Protein AF-A0A6V7V3K8-F1 (afdb_monomer_lite)

Sequence (160 aa):
MSDPKIAANDPIFFSHHCFVDLIWELYRWKQQTYAQRPVQYTPDKKECEPAVHFKEAKMTTFPFFKNIDGCRNEYTDNMYEYAPRPTCTVKKPDCGSKYLFCDLSHVTPHCAAKVRIGGDCKGFTKGEQVCYNGKCVKNVCVGQQEKTTTTTEEPDYEDD

Foldseek 3Di:
DPDPVCLVVDPVSVVVVVVVVVVVVVVCVVPHDLVRQLPDDDADDVVPDPPCCHQQHAPPPRRVDGNSNVSHCCCCVPPDHDDDQQFADPVGQDSPDLQWGWQPQDPGTGIDGADEAQDFPPRRDPPIPRHRCADQDPRGTHHDDPPPPPPPDDDDDDDD

Secondary structure (DSSP, 8-state):
--STTTGGGSTHHHHHHHHHHHHHHHHHHHH--TTTTTT------TTTS-GGGSTTSBPTT-TT-BGGGGG-THHHHHT---PPPP---SS----SSTTEEEE-SSSS-EEEEPBPTTSB-TT--S----BTTEEEETTEEEEPPP-------PPP----

pLDDT: mean 89.87, std 14.36, range [39.91, 97.31]

Organism: Meloidogyne enterolobii (NCBI:txid390850)

Structure (mmCIF, N/CA/C/O backbone):
data_AF-A0A6V7V3K8-F1
#
_entry.id   AF-A0A6V7V3K8-F1
#
loop_
_atom_site.group_PDB
_atom_site.id
_atom_site.type_symbol
_atom_site.label_atom_id
_atom_site.label_alt_id
_atom_site.label_comp_id
_atom_site.label_asym_id
_atom_site.label_entity_id
_atom_site.label_seq_id
_atom_site.pdbx_PDB_ins_code
_atom_site.Cartn_x
_atom_site.Cartn_y
_atom_site.Cartn_z
_atom_site.occupancy
_atom_site.B_iso_or_equiv
_atom_site.auth_seq_id
_atom_site.auth_comp_id
_atom_site.auth_asym_id
_atom_site.auth_atom_id
_atom_site.pdbx_PDB_model_num
ATOM 1 N N . MET A 1 1 ? -13.735 -11.492 -5.530 1.00 86.00 1 MET A N 1
ATOM 2 C CA . MET A 1 1 ? -12.253 -11.373 -5.611 1.00 86.00 1 MET A CA 1
ATOM 3 C C . MET A 1 1 ? -11.408 -12.590 -5.164 1.00 86.00 1 MET A C 1
ATOM 5 O O . MET A 1 1 ? -10.192 -12.473 -5.204 1.00 86.00 1 MET A O 1
ATOM 9 N N . SER A 1 2 ? -11.950 -13.739 -4.727 1.00 89.94 2 SER A N 1
ATOM 10 C CA . SER A 1 2 ? -11.108 -14.855 -4.224 1.00 89.94 2 SER A CA 1
ATOM 11 C C . SER A 1 2 ? -10.441 -15.710 -5.311 1.00 89.94 2 SER A C 1
ATOM 13 O O . SER A 1 2 ? -9.390 -16.287 -5.054 1.00 89.94 2 SER A O 1
ATOM 15 N N . ASP A 1 3 ? -11.039 -15.804 -6.503 1.00 94.62 3 ASP A N 1
ATOM 16 C CA . ASP A 1 3 ? -10.459 -16.498 -7.659 1.00 94.62 3 ASP A CA 1
ATOM 17 C C . ASP A 1 3 ? -9.692 -15.498 -8.546 1.00 94.62 3 ASP A C 1
ATOM 19 O O . ASP A 1 3 ? -10.329 -14.616 -9.134 1.00 94.62 3 ASP A O 1
ATOM 23 N N . PRO A 1 4 ? -8.358 -15.625 -8.691 1.00 91.44 4 PRO A N 1
ATOM 24 C CA . PRO A 1 4 ? -7.544 -14.718 -9.499 1.00 91.44 4 PRO A CA 1
ATOM 25 C C . PRO A 1 4 ? -7.972 -14.617 -10.967 1.00 91.44 4 PRO A C 1
ATOM 27 O O . PRO A 1 4 ? -7.808 -13.561 -11.570 1.00 91.44 4 PRO A O 1
ATOM 30 N N . LYS A 1 5 ? -8.540 -15.682 -11.551 1.00 93.69 5 LYS A N 1
ATOM 31 C CA . LYS A 1 5 ? -8.889 -15.718 -12.985 1.00 93.69 5 LYS A CA 1
ATOM 32 C C . LYS A 1 5 ? -10.029 -14.772 -13.345 1.00 93.69 5 LYS A C 1
ATOM 34 O O . LYS A 1 5 ? -10.126 -14.335 -14.486 1.00 93.69 5 LYS A O 1
ATOM 39 N N . ILE A 1 6 ? -10.895 -14.489 -12.377 1.00 95.06 6 ILE A N 1
ATOM 40 C CA . ILE A 1 6 ? -12.093 -13.663 -12.551 1.00 95.06 6 ILE A CA 1
ATOM 41 C C . ILE A 1 6 ? -12.146 -12.501 -11.558 1.00 95.06 6 ILE A C 1
ATOM 43 O O . ILE A 1 6 ? -13.142 -11.784 -11.512 1.00 95.06 6 ILE A O 1
ATOM 47 N N . ALA A 1 7 ? -11.095 -12.296 -10.756 1.00 96.19 7 ALA A N 1
ATOM 48 C CA . ALA A 1 7 ? -11.065 -11.252 -9.737 1.00 96.19 7 ALA 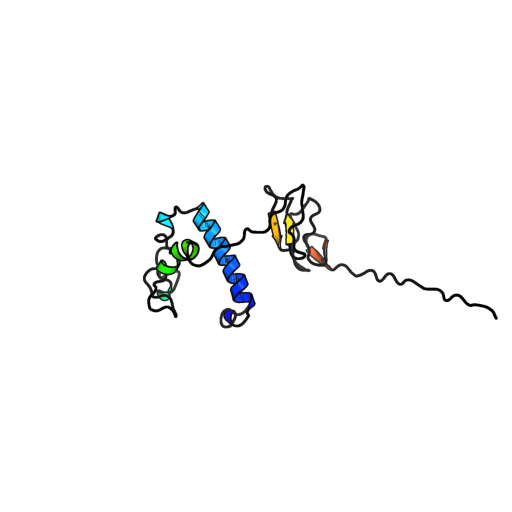A CA 1
ATOM 49 C C . ALA A 1 7 ? -11.287 -9.861 -10.341 1.00 96.19 7 ALA A C 1
ATOM 51 O O . ALA A 1 7 ? -12.020 -9.072 -9.755 1.00 96.19 7 ALA A O 1
ATOM 52 N N . ALA A 1 8 ? -10.735 -9.605 -11.531 1.00 94.69 8 ALA A N 1
ATOM 53 C CA . ALA A 1 8 ? -10.879 -8.340 -12.249 1.00 94.69 8 ALA A CA 1
ATOM 54 C C . ALA A 1 8 ? -12.315 -8.037 -12.728 1.00 94.69 8 ALA A C 1
ATOM 56 O O . ALA A 1 8 ? -12.600 -6.899 -13.087 1.00 94.69 8 ALA A O 1
ATOM 57 N N . ASN A 1 9 ? -13.229 -9.016 -12.708 1.00 95.75 9 ASN A N 1
ATOM 58 C CA . ASN A 1 9 ? -14.643 -8.790 -13.036 1.00 95.75 9 ASN A CA 1
ATOM 59 C C . ASN A 1 9 ? -15.422 -8.138 -11.877 1.00 95.75 9 ASN A C 1
ATOM 61 O O . ASN A 1 9 ? -16.536 -7.660 -12.076 1.00 95.75 9 ASN A O 1
ATOM 65 N N . ASP A 1 10 ? -14.865 -8.144 -10.663 1.00 96.94 10 ASP A N 1
ATOM 66 C CA . ASP A 1 10 ? -15.450 -7.530 -9.472 1.00 96.94 10 ASP A CA 1
ATOM 67 C C . ASP A 1 10 ? -14.946 -6.078 -9.346 1.00 96.94 10 ASP A C 1
ATOM 69 O O . ASP A 1 10 ? -13.738 -5.884 -9.203 1.00 96.94 10 ASP A O 1
ATOM 73 N N . PRO A 1 11 ? -15.808 -5.041 -9.371 1.00 95.94 11 PRO A N 1
ATOM 74 C CA . PRO A 1 11 ? -15.363 -3.642 -9.373 1.00 95.94 11 PRO A CA 1
ATOM 75 C C . PRO A 1 11 ? -14.443 -3.257 -8.206 1.00 95.94 11 PRO A C 1
ATOM 77 O O . PRO A 1 11 ? -13.585 -2.385 -8.353 1.00 95.94 11 PRO A O 1
ATOM 80 N N . ILE A 1 12 ? -14.573 -3.922 -7.051 1.00 95.38 12 ILE A N 1
ATOM 81 C CA . ILE A 1 12 ? -13.715 -3.664 -5.885 1.00 95.38 12 ILE A CA 1
ATOM 82 C C . ILE A 1 12 ? -12.241 -4.035 -6.13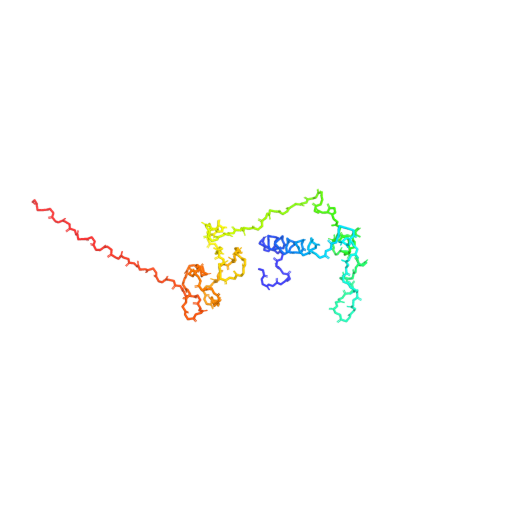6 1.00 95.38 12 ILE A C 1
ATOM 84 O O . ILE A 1 12 ? -11.359 -3.546 -5.428 1.00 95.38 12 ILE A O 1
ATOM 88 N N . PHE A 1 13 ? -11.956 -4.829 -7.174 1.00 95.94 13 PHE A N 1
ATOM 89 C CA . PHE A 1 13 ? -10.608 -5.176 -7.620 1.00 95.94 13 PHE A CA 1
ATOM 90 C C . PHE A 1 13 ? -9.747 -3.942 -7.866 1.00 95.94 13 PHE A C 1
ATOM 92 O O . PHE A 1 13 ? -8.614 -3.887 -7.387 1.00 95.94 13 PHE A O 1
ATOM 99 N N . PHE A 1 14 ? -10.294 -2.941 -8.556 1.00 95.31 14 PHE A N 1
ATOM 100 C CA . PHE A 1 14 ? -9.555 -1.732 -8.904 1.00 95.31 14 PHE A CA 1
ATOM 101 C C . PHE A 1 14 ? -9.252 -0.894 -7.662 1.00 95.31 14 PHE A C 1
ATOM 103 O O . PHE A 1 14 ? -8.105 -0.518 -7.448 1.00 95.31 14 PHE A O 1
ATOM 110 N N . SER A 1 15 ? -10.231 -0.690 -6.772 1.00 94.12 15 SER A N 1
ATOM 111 C CA . SER A 1 15 ? -10.001 0.033 -5.512 1.00 94.12 15 SER A CA 1
ATOM 112 C C . SER A 1 15 ? -8.993 -0.675 -4.603 1.00 94.12 15 SER A C 1
ATOM 114 O O . SER A 1 15 ? -8.202 -0.018 -3.928 1.00 94.12 15 SER A O 1
ATOM 116 N N . HIS A 1 16 ? -8.997 -2.011 -4.588 1.00 94.19 16 HIS A N 1
ATOM 117 C CA . HIS A 1 16 ? -8.002 -2.787 -3.856 1.00 94.19 16 HIS A CA 1
ATOM 118 C C . HIS A 1 16 ? -6.596 -2.602 -4.439 1.00 94.19 16 HIS A C 1
ATOM 120 O O . HIS A 1 16 ? -5.664 -2.341 -3.681 1.00 94.19 16 HIS A O 1
ATOM 126 N N . HIS A 1 17 ? -6.443 -2.674 -5.764 1.00 95.56 17 HIS A N 1
ATOM 127 C CA . HIS A 1 17 ? -5.140 -2.500 -6.410 1.00 95.56 17 HIS A CA 1
ATOM 128 C C . HIS A 1 17 ? -4.615 -1.068 -6.290 1.00 95.56 17 HIS A C 1
ATOM 130 O O . HIS A 1 17 ? -3.443 -0.913 -5.981 1.00 95.56 17 HIS A O 1
ATOM 136 N N . CYS A 1 18 ? -5.462 -0.032 -6.342 1.00 95.19 18 CYS A N 1
ATOM 137 C CA . CYS A 1 18 ? -5.024 1.335 -6.030 1.00 95.19 18 CYS A CA 1
ATOM 138 C C . CYS A 1 18 ? -4.442 1.454 -4.608 1.00 95.19 18 CYS A C 1
ATOM 140 O O . CYS A 1 18 ? -3.509 2.217 -4.374 1.00 95.19 18 CYS A O 1
ATOM 142 N N . PHE A 1 19 ? -4.974 0.703 -3.635 1.00 93.62 19 PHE A N 1
ATOM 143 C CA . PHE A 1 19 ? -4.403 0.673 -2.286 1.00 93.62 19 PHE A CA 1
ATOM 144 C C . PHE A 1 19 ? -3.061 -0.074 -2.231 1.00 93.62 19 PHE A C 1
ATOM 146 O O . PHE A 1 19 ? -2.157 0.355 -1.512 1.00 93.62 19 PHE A O 1
ATOM 153 N N . VAL A 1 20 ? -2.913 -1.167 -2.984 1.00 95.56 20 VAL A N 1
ATOM 154 C CA . VAL A 1 20 ? -1.633 -1.884 -3.113 1.00 95.56 20 VAL A CA 1
ATOM 155 C C . VAL A 1 20 ? -0.584 -0.992 -3.782 1.00 95.56 20 VAL A C 1
ATOM 157 O O . VAL A 1 20 ? 0.528 -0.881 -3.266 1.00 95.56 20 VAL A O 1
ATOM 160 N N . ASP A 1 21 ? -0.956 -0.287 -4.849 1.00 95.50 21 ASP A N 1
ATOM 161 C CA . ASP A 1 21 ? -0.086 0.652 -5.556 1.00 95.50 21 ASP A CA 1
ATOM 162 C C . ASP A 1 21 ? 0.319 1.828 -4.655 1.00 95.50 21 ASP A C 1
ATOM 164 O O . ASP A 1 21 ? 1.490 2.197 -4.621 1.00 95.50 21 ASP A O 1
ATOM 168 N N . LEU A 1 22 ? -0.588 2.359 -3.822 1.00 95.25 22 LEU A N 1
ATOM 169 C CA . LEU A 1 22 ? -0.227 3.333 -2.783 1.00 95.25 22 LEU A CA 1
ATOM 170 C C . LEU A 1 22 ? 0.848 2.781 -1.831 1.00 95.25 22 LEU A C 1
ATOM 172 O O . LEU A 1 22 ? 1.814 3.476 -1.517 1.00 95.25 22 LEU A O 1
ATOM 176 N N . ILE A 1 23 ? 0.696 1.548 -1.335 1.00 94.81 23 ILE A N 1
ATOM 177 C CA . ILE A 1 23 ? 1.703 0.938 -0.449 1.00 94.81 23 ILE A CA 1
ATOM 178 C C . ILE A 1 23 ? 3.047 0.817 -1.173 1.00 94.81 23 ILE A C 1
ATOM 180 O O . ILE A 1 23 ? 4.089 1.115 -0.580 1.00 94.81 23 ILE A O 1
ATOM 184 N N . TRP A 1 24 ? 3.023 0.409 -2.441 1.00 94.88 24 TRP A N 1
ATOM 185 C CA . TRP A 1 24 ? 4.212 0.336 -3.277 1.00 94.88 24 TRP A CA 1
ATOM 186 C C . TRP A 1 24 ? 4.880 1.708 -3.432 1.00 94.88 24 TRP A C 1
ATOM 188 O O . TRP A 1 24 ? 6.075 1.831 -3.167 1.00 94.88 24 TRP A O 1
ATOM 198 N N . GLU A 1 25 ? 4.124 2.766 -3.727 1.00 94.81 25 GLU A N 1
ATOM 199 C CA . GLU A 1 25 ? 4.669 4.125 -3.822 1.00 94.81 25 GLU A CA 1
ATOM 200 C C . GLU A 1 25 ? 5.288 4.618 -2.516 1.00 94.81 25 GLU A C 1
ATOM 202 O O . GLU A 1 25 ? 6.387 5.179 -2.520 1.00 94.81 25 GLU A O 1
ATOM 207 N N . LEU A 1 26 ? 4.635 4.364 -1.379 1.00 94.38 26 LEU A N 1
ATOM 208 C CA . LEU A 1 26 ? 5.179 4.710 -0.063 1.00 94.38 26 LEU A CA 1
ATOM 209 C C . LEU A 1 26 ? 6.505 3.986 0.208 1.00 94.38 26 LEU A C 1
ATOM 211 O O . LEU A 1 26 ? 7.426 4.568 0.789 1.00 94.38 26 LEU A O 1
ATOM 215 N N . TYR A 1 27 ? 6.629 2.731 -0.230 1.00 95.19 27 TYR A N 1
ATOM 216 C CA . TYR A 1 27 ? 7.894 2.003 -0.186 1.00 95.19 27 TYR A CA 1
ATOM 217 C C . TYR A 1 27 ? 8.946 2.661 -1.089 1.00 95.19 27 TYR A C 1
ATOM 219 O O . TYR A 1 27 ? 10.043 2.958 -0.608 1.00 95.19 27 TYR A O 1
ATOM 227 N N . ARG A 1 28 ? 8.614 2.953 -2.355 1.00 95.00 28 ARG A N 1
ATOM 228 C CA . ARG A 1 28 ? 9.534 3.595 -3.311 1.00 95.00 28 ARG A CA 1
ATOM 229 C C . ARG A 1 28 ? 10.043 4.931 -2.787 1.00 95.00 28 ARG A C 1
ATOM 231 O O . ARG A 1 28 ? 11.232 5.219 -2.880 1.00 95.00 28 ARG A O 1
ATOM 238 N N . TRP A 1 29 ? 9.172 5.725 -2.168 1.00 93.19 29 TRP A N 1
ATOM 239 C CA . TRP A 1 29 ? 9.542 6.989 -1.534 1.00 93.19 29 TRP A CA 1
ATOM 240 C C . TRP A 1 29 ? 10.535 6.824 -0.391 1.00 93.19 29 TRP A C 1
ATOM 242 O O . TRP A 1 29 ? 11.437 7.645 -0.242 1.00 93.19 29 TRP A O 1
ATOM 252 N N . LYS A 1 30 ? 10.384 5.766 0.405 1.00 95.81 30 LYS A N 1
ATOM 253 C CA . LYS A 1 30 ? 11.246 5.512 1.558 1.00 95.81 30 LYS A CA 1
ATOM 254 C C . LYS A 1 30 ? 12.590 4.889 1.177 1.00 95.81 30 LYS A C 1
ATOM 256 O O . LYS A 1 30 ? 13.564 5.104 1.891 1.00 95.81 30 LYS A O 1
ATOM 261 N N . GLN A 1 31 ? 12.631 4.087 0.113 1.00 96.88 31 GLN A N 1
ATOM 262 C CA . GLN A 1 31 ? 13.781 3.228 -0.197 1.00 96.88 31 GLN A CA 1
ATOM 263 C C . GLN A 1 31 ? 14.577 3.653 -1.431 1.00 96.88 31 GLN A C 1
ATOM 265 O O . GLN A 1 31 ? 15.709 3.207 -1.595 1.00 96.88 31 GLN A O 1
ATOM 270 N N .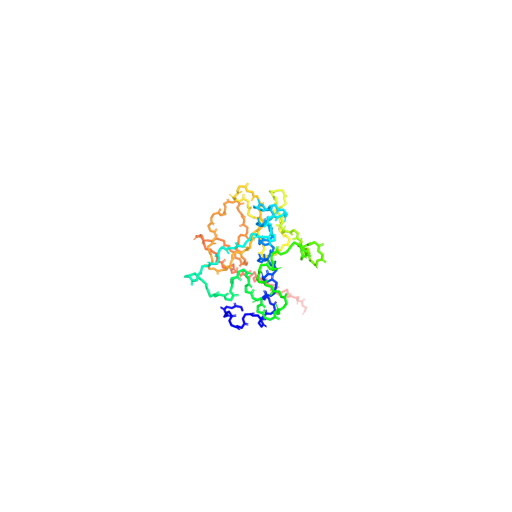 GLN A 1 32 ? 14.004 4.481 -2.306 1.00 96.81 32 GLN A N 1
ATOM 271 C CA . GLN A 1 32 ? 14.585 4.801 -3.607 1.00 96.81 32 GLN A CA 1
ATOM 272 C C . GLN A 1 32 ? 14.609 6.314 -3.832 1.00 96.81 32 GLN A C 1
ATOM 274 O O . GLN A 1 32 ? 13.624 7.023 -3.598 1.00 96.81 32 GLN A O 1
ATOM 279 N N . THR A 1 33 ? 15.721 6.818 -4.361 1.00 97.06 33 THR A N 1
ATOM 280 C CA . THR A 1 33 ? 15.776 8.181 -4.898 1.00 97.06 33 THR A CA 1
ATOM 281 C C . THR A 1 33 ? 14.957 8.283 -6.183 1.00 97.06 33 THR A C 1
ATOM 283 O O . THR A 1 33 ? 14.686 7.281 -6.846 1.00 97.06 33 THR A O 1
ATOM 286 N N . TYR A 1 34 ? 14.603 9.507 -6.583 1.00 95.94 34 TYR A N 1
ATOM 287 C CA . TYR A 1 34 ? 13.861 9.750 -7.824 1.00 95.94 34 TYR A CA 1
ATOM 288 C C . TYR A 1 34 ? 14.528 9.091 -9.047 1.00 95.94 34 TYR A C 1
ATOM 290 O O . TYR A 1 34 ? 13.850 8.453 -9.846 1.00 95.94 34 TYR A O 1
ATOM 298 N N . ALA A 1 35 ? 15.861 9.160 -9.148 1.00 96.94 35 ALA A N 1
ATOM 299 C CA . ALA A 1 35 ? 16.622 8.546 -10.239 1.00 96.94 35 ALA A CA 1
ATOM 300 C C . ALA A 1 35 ? 16.683 7.006 -10.172 1.00 96.94 35 ALA A C 1
ATOM 302 O O . ALA A 1 35 ? 16.888 6.360 -11.194 1.00 96.94 35 ALA A O 1
ATOM 303 N N . GLN A 1 36 ? 16.516 6.405 -8.988 1.00 97.12 36 GLN A N 1
ATOM 304 C CA . GLN A 1 36 ? 16.559 4.949 -8.804 1.00 97.12 36 GLN A CA 1
ATOM 305 C C . GLN A 1 36 ? 15.232 4.267 -9.153 1.00 97.12 36 GLN A C 1
ATOM 307 O O . GLN A 1 36 ? 15.247 3.176 -9.721 1.00 97.12 36 GLN A O 1
ATOM 312 N N . ARG A 1 37 ? 14.095 4.902 -8.843 1.00 95.56 37 ARG A N 1
ATOM 313 C CA . ARG A 1 37 ? 12.744 4.350 -9.058 1.00 95.56 37 ARG A CA 1
ATOM 314 C C . ARG A 1 37 ? 12.495 3.778 -10.463 1.00 95.56 37 ARG A C 1
ATOM 316 O O . ARG A 1 37 ? 12.026 2.645 -10.522 1.00 95.56 37 ARG A O 1
ATOM 323 N N . PRO A 1 38 ? 12.824 4.473 -11.573 1.00 95.69 38 PRO A N 1
ATOM 324 C CA . PRO A 1 38 ? 12.513 3.972 -12.914 1.00 95.69 38 PRO A CA 1
ATOM 325 C C . PRO A 1 38 ? 13.451 2.861 -13.402 1.00 95.69 38 PRO A C 1
ATOM 327 O O . PRO A 1 38 ? 13.163 2.234 -14.416 1.00 95.69 38 PRO A O 1
ATOM 330 N N . VAL A 1 39 ? 14.580 2.621 -12.724 1.00 94.56 39 VAL A N 1
ATOM 331 C CA . VAL A 1 39 ? 15.602 1.653 -13.169 1.00 94.56 39 VAL A CA 1
ATOM 332 C C . VAL A 1 39 ? 15.763 0.456 -12.236 1.00 94.56 39 VAL A C 1
ATOM 334 O O . VAL A 1 39 ? 16.358 -0.550 -12.622 1.00 94.56 39 VAL A O 1
ATOM 337 N N . GLN A 1 40 ? 15.262 0.541 -11.003 1.00 93.75 40 GLN A N 1
ATOM 338 C CA . GLN A 1 40 ? 15.317 -0.561 -10.051 1.00 93.75 40 GLN A CA 1
ATOM 339 C C . GLN A 1 40 ? 14.137 -1.510 -10.245 1.00 93.75 40 GLN A C 1
ATOM 341 O O . GLN A 1 40 ? 13.023 -1.249 -9.802 1.00 93.75 40 GLN A O 1
ATOM 346 N N . TYR A 1 41 ? 14.438 -2.653 -10.852 1.00 93.94 41 TYR A N 1
ATOM 347 C CA . TYR A 1 41 ? 13.538 -3.786 -11.032 1.00 93.94 41 TYR A CA 1
ATOM 348 C C . TYR A 1 41 ? 14.211 -5.045 -10.492 1.00 93.94 41 TYR A C 1
ATOM 350 O O . TYR A 1 41 ? 15.444 -5.121 -10.426 1.00 93.94 41 TYR A O 1
ATOM 358 N N . THR A 1 42 ? 13.423 -6.026 -10.063 1.00 91.38 42 THR A N 1
ATOM 359 C CA . THR A 1 42 ? 13.964 -7.281 -9.535 1.00 91.38 42 THR A CA 1
ATOM 360 C C . THR A 1 42 ? 14.784 -8.009 -10.604 1.00 91.38 42 THR A C 1
ATOM 362 O O . THR A 1 42 ? 14.407 -7.998 -11.771 1.00 91.38 42 THR A O 1
ATOM 365 N N . PRO A 1 43 ? 15.917 -8.645 -10.257 1.00 93.50 43 PRO A N 1
ATOM 366 C CA . PRO A 1 43 ? 16.668 -9.423 -11.235 1.00 93.50 43 PRO A CA 1
ATOM 367 C C . PRO A 1 43 ? 15.808 -10.535 -11.841 1.00 93.50 43 PRO A C 1
ATOM 369 O O . PRO A 1 43 ? 15.169 -11.278 -11.097 1.00 93.50 43 PRO A O 1
ATOM 372 N N . ASP A 1 44 ? 15.856 -10.672 -13.166 1.00 96.06 44 ASP A N 1
ATOM 373 C CA . ASP A 1 44 ? 15.141 -11.716 -13.899 1.00 96.06 44 ASP A CA 1
ATOM 374 C C . ASP A 1 44 ? 15.661 -13.104 -13.477 1.00 96.06 44 ASP A C 1
ATOM 376 O O . ASP A 1 44 ? 16.829 -13.439 -13.702 1.00 96.06 44 ASP A O 1
ATOM 380 N N . LYS A 1 45 ? 14.799 -13.918 -12.855 1.00 95.75 45 LYS A N 1
ATOM 381 C CA . LYS A 1 45 ? 15.131 -15.272 -12.379 1.00 95.75 45 LYS A CA 1
ATOM 382 C C . LYS A 1 45 ? 14.130 -16.286 -12.915 1.00 95.75 45 LYS A C 1
ATOM 384 O O . LYS A 1 45 ? 13.003 -16.374 -12.429 1.00 95.75 45 LYS A O 1
ATOM 389 N N . LYS A 1 46 ? 14.559 -17.088 -13.894 1.00 94.94 46 LYS A N 1
ATOM 390 C CA . LYS A 1 46 ? 13.720 -18.121 -14.538 1.00 94.94 46 LYS A CA 1
ATOM 391 C C . LYS A 1 46 ? 13.245 -19.196 -13.566 1.00 94.94 46 LYS A C 1
ATOM 393 O O . LYS A 1 46 ? 12.251 -19.859 -13.834 1.00 94.94 46 LYS A O 1
ATOM 398 N N . GLU A 1 47 ? 13.947 -19.369 -12.453 1.00 95.81 47 GLU A N 1
ATOM 399 C CA . GLU A 1 47 ? 13.597 -20.324 -11.406 1.00 95.81 47 GLU A CA 1
ATOM 400 C C . GLU A 1 47 ? 12.448 -19.820 -10.515 1.00 95.81 47 GLU A C 1
ATOM 402 O O . GLU A 1 47 ? 11.831 -20.620 -9.816 1.00 95.81 47 GLU A O 1
ATOM 407 N N . CYS A 1 48 ? 12.161 -18.511 -10.516 1.00 94.12 48 CYS A N 1
ATOM 408 C CA . CYS A 1 48 ? 11.155 -17.885 -9.652 1.00 94.12 48 CYS A CA 1
ATOM 409 C C . CYS A 1 48 ? 9.882 -17.483 -10.404 1.00 94.12 48 CYS A C 1
ATOM 411 O O . CYS A 1 48 ? 8.797 -17.542 -9.829 1.00 94.12 48 CYS A O 1
ATOM 413 N N . GLU A 1 49 ? 10.001 -17.067 -11.667 1.00 93.62 49 GLU A N 1
ATOM 414 C CA . GLU A 1 49 ? 8.878 -16.549 -12.448 1.00 93.62 49 GLU A CA 1
ATOM 415 C C . GLU A 1 49 ? 9.035 -16.813 -13.958 1.00 93.62 49 GLU A C 1
ATOM 417 O O . GLU A 1 49 ? 10.154 -16.948 -14.468 1.00 93.62 49 GLU A O 1
ATOM 422 N N . PRO A 1 50 ? 7.924 -16.884 -14.714 1.00 94.56 50 PRO A N 1
ATOM 423 C CA . PRO A 1 50 ? 7.980 -16.983 -16.165 1.00 94.56 50 PRO A CA 1
ATOM 424 C C . PRO A 1 50 ? 8.513 -15.693 -16.806 1.00 94.56 50 PRO A C 1
ATOM 426 O O . PRO A 1 50 ? 8.277 -14.586 -16.330 1.00 94.56 50 PRO A O 1
ATOM 429 N N . ALA A 1 51 ? 9.148 -15.836 -17.975 1.00 94.88 51 ALA A N 1
ATOM 430 C CA . ALA A 1 51 ? 9.828 -14.740 -18.673 1.00 94.88 51 ALA A CA 1
ATOM 431 C C . ALA A 1 51 ? 8.932 -13.552 -19.068 1.00 94.88 51 ALA A C 1
ATOM 433 O O . ALA A 1 51 ? 9.438 -12.484 -19.394 1.00 94.88 51 ALA A O 1
ATOM 434 N N . VAL A 1 52 ? 7.608 -13.719 -19.036 1.00 94.00 52 VAL A N 1
ATOM 435 C CA . VAL A 1 52 ? 6.647 -12.631 -19.263 1.00 94.00 52 VAL A CA 1
ATOM 436 C C . VAL A 1 52 ? 6.668 -11.568 -18.161 1.00 94.00 52 VAL A C 1
ATOM 438 O O . VAL A 1 52 ? 6.187 -10.466 -18.403 1.00 94.00 52 VAL A O 1
ATOM 441 N N . HIS A 1 53 ? 7.237 -11.863 -16.989 1.00 93.69 53 HIS A N 1
ATOM 442 C CA . HIS A 1 53 ? 7.403 -10.906 -15.888 1.00 93.69 53 HIS A CA 1
ATOM 443 C C . HIS A 1 53 ? 8.785 -10.241 -15.850 1.00 93.69 53 HIS A C 1
ATOM 445 O O . HIS A 1 53 ? 9.014 -9.333 -15.054 1.00 93.69 53 HIS A O 1
ATOM 451 N N . PHE A 1 54 ? 9.697 -10.632 -16.744 1.00 96.25 54 PHE A N 1
ATOM 452 C CA . PHE A 1 54 ? 11.041 -10.061 -16.797 1.00 96.25 54 PHE A CA 1
ATOM 453 C C . PHE A 1 54 ? 11.024 -8.598 -17.214 1.00 96.25 54 PHE A C 1
ATOM 455 O O . PHE A 1 54 ? 10.144 -8.161 -17.961 1.00 96.25 54 PHE A O 1
ATOM 462 N N . LYS A 1 55 ? 12.029 -7.845 -16.766 1.00 95.56 55 LYS A N 1
ATOM 463 C CA . LYS A 1 55 ? 12.072 -6.381 -16.895 1.00 95.56 55 LYS A CA 1
ATOM 464 C C . LYS A 1 55 ? 11.894 -5.892 -18.342 1.00 95.56 55 LYS A C 1
ATOM 466 O O . LYS A 1 55 ? 11.184 -4.921 -18.588 1.00 95.56 55 LYS A O 1
ATOM 471 N N . GLU A 1 56 ? 12.513 -6.585 -19.305 1.00 95.75 56 GLU A N 1
ATOM 472 C CA . GLU A 1 56 ? 12.511 -6.213 -20.728 1.00 95.75 56 GLU A CA 1
ATOM 473 C C . GLU A 1 56 ? 11.356 -6.841 -21.519 1.00 95.75 56 GLU A C 1
ATOM 475 O O . GLU A 1 56 ? 11.189 -6.543 -22.706 1.00 95.75 56 GLU A O 1
ATOM 480 N N . ALA A 1 57 ? 10.571 -7.728 -20.900 1.00 95.69 57 ALA A N 1
ATOM 481 C CA . ALA A 1 57 ? 9.422 -8.332 -21.554 1.00 95.69 57 ALA A CA 1
ATOM 482 C C . ALA A 1 57 ? 8.325 -7.286 -21.772 1.00 95.69 57 ALA A C 1
ATOM 484 O O . ALA A 1 57 ? 8.168 -6.346 -20.989 1.00 95.69 57 ALA A O 1
ATOM 485 N N . LYS A 1 58 ? 7.562 -7.449 -22.857 1.00 96.75 58 LYS A N 1
ATOM 486 C CA . LYS A 1 58 ? 6.415 -6.584 -23.143 1.00 96.75 58 LYS A CA 1
ATOM 487 C C . LYS A 1 58 ? 5.361 -6.756 -22.058 1.00 96.75 58 LYS A C 1
ATOM 489 O O . LYS A 1 58 ? 5.006 -7.882 -21.714 1.00 96.75 58 LYS A O 1
ATOM 494 N N . MET A 1 59 ? 4.816 -5.641 -21.598 1.00 94.62 59 MET A N 1
ATOM 495 C CA . MET A 1 59 ? 3.687 -5.631 -20.690 1.00 94.62 59 MET A CA 1
ATOM 496 C C . MET A 1 59 ? 2.463 -6.187 -21.422 1.00 94.62 59 MET A C 1
ATOM 498 O O . MET A 1 59 ? 2.069 -5.708 -22.490 1.00 94.62 59 MET A O 1
ATOM 502 N N . THR A 1 60 ? 1.877 -7.251 -20.876 1.00 89.31 60 THR A N 1
ATOM 503 C CA . THR A 1 60 ? 0.723 -7.923 -21.494 1.00 89.31 60 THR A CA 1
ATOM 504 C C . THR A 1 60 ? -0.410 -6.910 -21.688 1.00 89.31 60 THR A C 1
ATOM 506 O O . THR A 1 60 ? -0.630 -6.076 -20.820 1.00 89.31 60 THR A O 1
ATOM 509 N N . THR A 1 61 ? -1.113 -6.948 -22.826 1.00 89.81 61 THR A N 1
ATOM 510 C CA . THR A 1 61 ? -2.123 -5.957 -23.288 1.00 89.81 61 THR A CA 1
ATOM 511 C C . THR A 1 61 ? -1.624 -4.547 -23.629 1.00 89.81 61 THR A C 1
ATOM 513 O O . THR A 1 61 ? -2.338 -3.812 -24.308 1.00 89.81 61 THR A O 1
ATOM 516 N N . PHE A 1 62 ? -0.380 -4.200 -23.296 1.00 92.44 62 PHE A N 1
ATOM 517 C CA . PHE A 1 62 ? 0.215 -2.887 -23.551 1.00 92.44 62 PHE A CA 1
ATOM 518 C C . PHE A 1 62 ? 1.470 -3.021 -24.436 1.00 92.44 62 PHE A C 1
ATOM 520 O O . PHE A 1 62 ? 2.597 -2.910 -23.957 1.00 92.44 62 PHE A O 1
ATOM 527 N N . PRO A 1 63 ? 1.315 -3.265 -25.755 1.00 86.19 63 PRO A N 1
ATOM 528 C CA . PRO A 1 63 ? 2.392 -3.771 -26.617 1.00 86.19 63 PRO A CA 1
ATOM 529 C C . PRO A 1 63 ? 3.571 -2.811 -26.838 1.00 86.19 63 PRO A C 1
ATOM 531 O O . PRO A 1 63 ? 4.615 -3.249 -27.332 1.00 86.19 63 PRO A O 1
ATOM 534 N N . PHE A 1 64 ? 3.404 -1.530 -26.501 1.00 93.69 64 PHE A N 1
ATOM 535 C CA . PHE A 1 64 ? 4.427 -0.485 -26.611 1.00 93.69 64 PHE A CA 1
ATOM 536 C C . PHE A 1 64 ? 5.218 -0.265 -25.318 1.00 93.69 64 PHE A C 1
ATOM 538 O O . PHE A 1 64 ? 6.179 0.500 -25.328 1.00 93.69 64 PHE A O 1
ATOM 545 N N . PHE A 1 65 ? 4.837 -0.937 -24.230 1.00 96.25 65 PHE A N 1
ATOM 546 C CA . PHE A 1 65 ? 5.483 -0.821 -22.930 1.00 96.25 65 PHE A CA 1
ATOM 547 C C . PHE A 1 65 ? 6.139 -2.141 -22.533 1.00 96.25 65 PHE A C 1
ATOM 549 O O . PHE A 1 65 ? 5.645 -3.231 -22.834 1.00 96.25 65 PHE A O 1
ATOM 556 N N . LYS A 1 66 ? 7.273 -2.040 -21.851 1.00 97.00 66 LYS A N 1
ATOM 557 C CA . LYS A 1 66 ? 7.935 -3.144 -21.156 1.00 97.00 66 LYS A CA 1
ATOM 558 C C . LYS A 1 66 ? 7.520 -3.155 -19.688 1.00 97.00 66 LYS A C 1
ATOM 560 O O . LYS A 1 66 ? 7.045 -2.146 -19.175 1.00 97.00 66 LYS A O 1
ATOM 565 N N . ASN A 1 67 ? 7.750 -4.256 -18.979 1.00 95.50 67 ASN A N 1
ATOM 566 C CA . ASN A 1 67 ? 7.442 -4.317 -17.546 1.00 95.50 67 ASN A CA 1
ATOM 567 C C . ASN A 1 67 ? 8.204 -3.256 -16.732 1.00 95.50 67 ASN A C 1
ATOM 569 O O . ASN A 1 67 ? 7.614 -2.626 -15.857 1.00 95.50 67 ASN A O 1
ATOM 573 N N . ILE A 1 68 ? 9.471 -2.981 -17.076 1.00 96.31 68 ILE A N 1
ATOM 574 C CA . ILE A 1 68 ? 10.256 -1.897 -16.457 1.00 96.31 68 ILE A CA 1
ATOM 575 C C . ILE A 1 68 ? 9.596 -0.519 -16.615 1.00 96.31 68 ILE A C 1
ATOM 577 O O . ILE A 1 68 ? 9.719 0.334 -15.737 1.00 96.31 68 ILE A O 1
ATOM 581 N N . ASP A 1 69 ? 8.838 -0.301 -17.693 1.00 96.38 69 ASP A N 1
ATOM 582 C CA . ASP A 1 69 ? 8.158 0.972 -17.926 1.00 96.38 69 ASP A CA 1
ATOM 583 C C . ASP A 1 69 ? 7.014 1.216 -16.940 1.00 96.38 69 ASP A C 1
ATOM 585 O O . ASP A 1 69 ? 6.578 2.355 -16.812 1.00 96.38 69 ASP A O 1
ATOM 589 N N . GLY A 1 70 ? 6.554 0.192 -16.211 1.00 93.56 70 GLY A N 1
ATOM 590 C CA . GLY A 1 70 ? 5.622 0.340 -15.090 1.00 93.56 70 GLY A CA 1
ATOM 591 C C . GLY A 1 70 ? 6.234 1.050 -13.876 1.00 93.56 70 GLY A C 1
ATOM 592 O O . GLY A 1 70 ? 5.506 1.546 -13.025 1.00 93.56 70 GLY A O 1
ATOM 593 N N . CYS A 1 71 ? 7.565 1.156 -13.799 1.00 95.00 71 CYS A N 1
ATOM 594 C CA . CYS A 1 71 ? 8.265 1.822 -12.697 1.00 95.00 71 CYS A CA 1
ATOM 595 C C . CYS A 1 71 ? 8.560 3.309 -12.955 1.00 95.00 71 CYS A C 1
ATOM 597 O O . CYS A 1 71 ? 9.160 3.967 -12.103 1.00 95.00 71 CYS A O 1
ATOM 599 N N . ARG A 1 72 ? 8.151 3.851 -14.104 1.00 95.75 72 ARG A N 1
ATOM 600 C CA . ARG A 1 72 ? 8.336 5.262 -14.472 1.00 95.75 72 ARG A CA 1
ATOM 601 C C . ARG A 1 72 ? 7.746 6.221 -13.427 1.00 95.75 72 ARG A C 1
ATOM 603 O O . ARG A 1 72 ? 6.725 5.924 -12.808 1.00 95.75 72 ARG A O 1
ATOM 610 N N . ASN A 1 73 ? 8.397 7.365 -13.215 1.00 96.56 73 ASN A N 1
ATOM 611 C CA . ASN A 1 73 ? 7.906 8.387 -12.277 1.00 96.56 73 ASN A CA 1
ATOM 612 C C . ASN A 1 73 ? 6.766 9.207 -12.899 1.00 96.56 73 ASN A C 1
ATOM 614 O O . ASN A 1 73 ? 5.929 9.757 -12.193 1.00 96.56 73 ASN A O 1
ATOM 618 N N . GLU A 1 74 ? 6.686 9.222 -14.228 1.00 96.44 74 GLU A N 1
ATOM 619 C CA . GLU A 1 74 ? 5.742 10.002 -15.016 1.00 96.44 74 GLU A CA 1
ATOM 620 C C . GLU A 1 74 ? 4.276 9.698 -14.684 1.00 96.44 74 GLU A C 1
ATOM 622 O O . GLU A 1 74 ? 3.431 10.575 -14.858 1.00 96.44 74 GLU A O 1
ATOM 627 N N . TYR A 1 75 ? 3.969 8.501 -14.172 1.00 95.06 75 TYR A N 1
ATOM 628 C CA . TYR A 1 75 ? 2.628 8.166 -13.694 1.00 95.06 75 TYR A CA 1
ATOM 629 C C . TYR A 1 75 ? 2.232 8.998 -12.470 1.00 95.06 75 TYR A C 1
ATOM 631 O O . TYR A 1 75 ? 1.159 9.598 -12.456 1.00 95.06 75 TYR A O 1
ATOM 639 N N . THR A 1 76 ? 3.110 9.086 -11.468 1.00 94.69 76 THR A N 1
ATOM 640 C CA . THR A 1 76 ? 2.869 9.886 -10.258 1.00 94.69 76 THR A CA 1
ATOM 641 C C . THR A 1 76 ? 3.130 11.374 -10.465 1.00 94.69 76 THR A C 1
ATOM 643 O O . THR A 1 76 ? 2.620 12.189 -9.706 1.00 94.69 76 THR A O 1
ATOM 646 N N . ASP A 1 77 ? 3.919 11.736 -11.479 1.00 95.88 77 ASP A N 1
ATOM 647 C CA . ASP A 1 77 ? 4.222 13.136 -11.779 1.00 95.88 77 ASP A CA 1
ATOM 648 C C . ASP A 1 77 ? 3.122 13.791 -12.631 1.00 95.88 77 ASP A C 1
ATOM 650 O O . ASP A 1 77 ? 2.874 14.986 -12.487 1.00 95.88 77 ASP A O 1
ATOM 654 N N . ASN A 1 78 ? 2.459 13.031 -13.520 1.00 97.06 78 ASN A N 1
ATOM 655 C CA . ASN A 1 78 ? 1.566 13.605 -14.537 1.00 97.06 78 ASN A CA 1
ATOM 656 C C . ASN A 1 78 ? 0.180 12.948 -14.658 1.00 97.06 78 ASN A C 1
ATOM 658 O O . ASN A 1 78 ? -0.667 13.507 -15.354 1.00 97.06 78 ASN A O 1
ATOM 662 N N . MET A 1 79 ? -0.067 11.769 -14.071 1.00 95.88 79 MET A N 1
ATOM 663 C CA . MET A 1 79 ? -1.317 11.023 -14.309 1.00 95.88 79 MET A CA 1
ATOM 664 C C . MET A 1 79 ? -2.195 10.860 -13.072 1.00 95.88 79 MET A C 1
ATOM 666 O O . MET A 1 79 ? -3.407 11.043 -13.173 1.00 95.88 79 MET A O 1
ATOM 670 N N . TYR A 1 80 ? -1.623 10.491 -11.927 1.00 94.50 80 TYR A N 1
ATOM 671 C CA . TYR A 1 80 ? -2.387 10.291 -10.700 1.00 94.50 80 TYR A CA 1
ATOM 672 C C . TYR A 1 80 ? -1.604 10.709 -9.459 1.00 94.50 80 TYR A C 1
ATOM 674 O O . TYR A 1 80 ? -0.377 10.688 -9.427 1.00 94.50 80 TYR A O 1
ATOM 682 N N . GLU A 1 81 ? -2.347 10.999 -8.398 1.00 94.69 81 GLU A N 1
ATOM 683 C CA . GLU A 1 81 ? -1.824 11.195 -7.052 1.00 94.69 81 GLU A CA 1
ATOM 684 C C . GLU A 1 81 ? -2.650 10.392 -6.042 1.00 94.69 81 GLU A C 1
ATOM 686 O O . GLU A 1 81 ? -3.788 9.998 -6.311 1.00 94.69 81 GLU A O 1
ATOM 691 N N . TYR A 1 82 ? -2.076 10.148 -4.864 1.00 94.75 82 TYR A N 1
ATOM 692 C CA . TYR A 1 82 ? -2.767 9.460 -3.781 1.00 94.75 82 TYR A CA 1
ATOM 693 C C . TYR A 1 82 ? -3.144 10.415 -2.658 1.00 94.75 82 TYR A C 1
ATOM 695 O O . TYR A 1 82 ? -2.314 11.172 -2.155 1.00 94.75 82 TYR A O 1
ATOM 703 N N . ALA A 1 83 ? -4.379 10.287 -2.175 1.00 92.06 83 ALA A N 1
ATOM 704 C CA . ALA A 1 83 ? -4.766 10.888 -0.909 1.00 92.06 83 ALA A CA 1
ATOM 705 C C . ALA A 1 83 ? -3.980 10.247 0.255 1.00 92.06 83 ALA A C 1
ATOM 707 O O . ALA A 1 83 ? -3.695 9.042 0.230 1.00 92.06 83 ALA A O 1
ATOM 708 N N . PRO A 1 84 ? -3.655 11.013 1.312 1.00 89.44 84 PRO A N 1
ATOM 709 C CA . PRO A 1 84 ? -3.002 10.461 2.488 1.00 89.44 84 PRO A CA 1
ATOM 710 C C . PRO A 1 84 ? -3.886 9.404 3.161 1.00 89.44 84 PRO A C 1
ATOM 712 O O . PRO A 1 84 ? -5.113 9.519 3.204 1.00 89.44 84 PRO A O 1
ATOM 715 N N . ARG A 1 85 ? -3.253 8.380 3.746 1.00 90.19 85 ARG A N 1
ATOM 716 C CA . ARG A 1 85 ? -3.973 7.396 4.564 1.00 90.19 85 ARG A CA 1
ATOM 717 C C . ARG A 1 85 ? -4.633 8.088 5.765 1.00 90.19 85 ARG A C 1
ATOM 719 O O . ARG A 1 85 ? -4.030 9.005 6.326 1.00 90.19 85 ARG A O 1
ATOM 726 N N . PRO A 1 86 ? -5.810 7.618 6.220 1.00 93.75 86 PRO A N 1
ATOM 727 C CA . PRO A 1 86 ? -6.401 8.091 7.465 1.00 93.75 86 PRO A CA 1
ATOM 728 C C . PRO A 1 86 ? -5.403 7.984 8.620 1.00 93.75 86 PRO A C 1
ATOM 730 O O . PRO A 1 86 ? -4.734 6.958 8.785 1.00 93.75 86 PRO A O 1
ATOM 733 N N . THR A 1 87 ? -5.307 9.045 9.413 1.00 94.62 87 THR A N 1
ATOM 734 C CA . THR A 1 87 ? -4.447 9.114 10.594 1.00 94.62 87 THR A CA 1
ATOM 735 C C . THR A 1 87 ? -5.285 9.381 11.832 1.00 94.62 87 THR A C 1
ATOM 737 O O . THR A 1 87 ? -6.389 9.918 11.762 1.00 94.62 87 THR A O 1
ATOM 740 N N . CYS A 1 88 ? -4.750 8.994 12.981 1.00 95.94 88 CYS A N 1
ATOM 741 C CA . CYS A 1 88 ? -5.358 9.252 14.272 1.00 95.94 88 CYS A CA 1
ATOM 742 C C . CYS A 1 88 ? -4.270 9.569 15.295 1.00 95.94 88 CYS A C 1
ATOM 744 O O . CYS A 1 88 ? -3.082 9.343 15.065 1.00 95.94 88 CYS A O 1
ATOM 746 N N . THR A 1 89 ? -4.675 10.113 16.435 1.00 95.44 89 THR A N 1
ATOM 747 C CA . THR A 1 89 ? -3.773 10.411 17.551 1.00 95.44 89 THR A CA 1
ATOM 748 C C . THR A 1 89 ? -4.445 10.048 18.865 1.00 95.44 89 THR A C 1
ATOM 750 O O . THR A 1 89 ? -5.655 9.851 18.915 1.00 95.44 89 THR A O 1
ATOM 753 N N . VAL A 1 90 ? -3.689 10.055 19.964 1.00 93.19 90 VAL A N 1
ATOM 754 C CA . VAL A 1 90 ? -4.264 9.882 21.309 1.00 93.19 90 VAL A CA 1
ATOM 755 C C . VAL A 1 90 ? -5.340 10.941 21.604 1.00 93.19 90 VAL A C 1
ATOM 757 O O . VAL A 1 90 ? -6.350 10.632 22.223 1.00 93.19 90 VAL A O 1
ATOM 760 N N . LYS A 1 91 ? -5.155 12.184 21.132 1.00 94.81 91 LYS A N 1
ATOM 761 C CA . LYS A 1 91 ? -6.116 13.286 21.338 1.00 94.81 91 LYS A CA 1
ATOM 762 C C . LYS A 1 91 ? -7.342 13.195 20.423 1.00 94.81 91 LYS A C 1
ATOM 764 O O . LYS A 1 91 ? -8.405 13.686 20.782 1.00 94.81 91 LYS A O 1
ATOM 769 N N . LYS A 1 92 ? -7.185 12.597 19.240 1.00 94.75 92 LYS A N 1
ATOM 770 C CA . LYS A 1 92 ? -8.244 12.397 18.245 1.00 94.75 92 LYS A CA 1
ATOM 771 C C . LYS A 1 92 ? -8.190 10.943 17.755 1.00 94.75 92 LYS A C 1
ATOM 773 O O . LYS A 1 92 ? -7.590 10.689 16.707 1.00 94.75 92 LYS A O 1
ATOM 778 N N . PRO A 1 93 ? -8.769 9.991 18.511 1.00 93.56 93 PRO A N 1
ATOM 779 C CA . PRO A 1 93 ? -8.685 8.559 18.218 1.00 93.56 93 PRO A CA 1
ATOM 780 C C . PRO A 1 93 ? -9.710 8.096 17.166 1.00 93.56 93 PRO A C 1
ATOM 782 O O . PRO A 1 93 ? -10.032 6.913 17.089 1.00 93.56 93 PRO A O 1
ATOM 785 N N . ASP A 1 94 ? -10.240 9.021 16.365 1.00 93.81 94 ASP A N 1
ATOM 786 C CA . ASP A 1 94 ? -11.188 8.730 15.294 1.00 93.81 94 ASP A CA 1
ATOM 787 C C . ASP A 1 94 ? -10.479 8.719 13.935 1.00 93.81 94 ASP A C 1
ATOM 789 O O . ASP A 1 94 ? -9.758 9.655 13.587 1.00 93.81 94 ASP A O 1
ATOM 793 N N . CYS A 1 95 ? -10.716 7.650 13.178 1.00 95.56 95 CYS A N 1
ATOM 794 C CA . CYS A 1 95 ? -10.180 7.412 11.841 1.00 95.56 95 CYS A CA 1
ATOM 795 C C . CYS A 1 95 ? -11.151 7.815 10.720 1.00 95.56 95 CYS A C 1
ATOM 797 O O . CYS A 1 95 ? -10.859 7.569 9.550 1.00 95.56 95 CYS A O 1
ATOM 799 N N . GLY A 1 96 ? -12.318 8.379 11.056 1.00 94.62 96 GLY A N 1
ATOM 800 C CA . GLY A 1 96 ? -13.301 8.876 10.090 1.00 94.62 96 GLY A CA 1
ATOM 801 C C . GLY A 1 96 ? -14.042 7.778 9.323 1.00 94.62 96 GLY A C 1
ATOM 802 O O . GLY A 1 96 ? -14.643 8.042 8.286 1.00 94.62 96 GLY A O 1
ATOM 803 N N . SER A 1 97 ? -13.993 6.529 9.795 1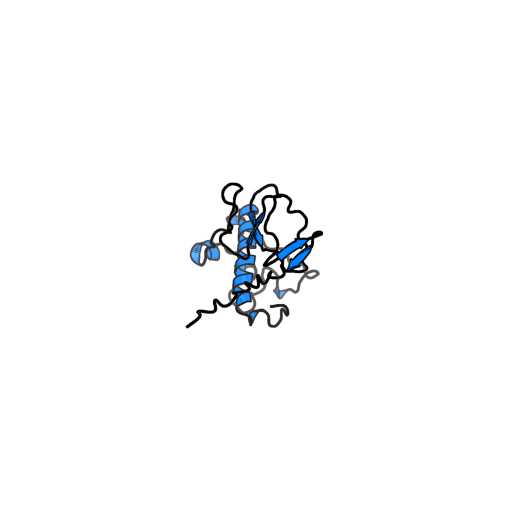.00 94.94 97 SER A N 1
ATOM 804 C CA . SER A 1 97 ? -14.661 5.393 9.157 1.00 94.94 97 SER A CA 1
ATOM 805 C C . SER A 1 97 ? -15.086 4.357 10.186 1.00 94.94 97 SER A C 1
ATOM 807 O O . SER A 1 97 ? -14.286 3.914 11.007 1.00 94.94 97 SER A O 1
ATOM 809 N N . LYS A 1 98 ? -16.331 3.876 10.076 1.00 95.25 98 LYS A N 1
ATOM 810 C CA . LYS A 1 98 ? -16.861 2.795 10.926 1.00 95.25 98 LYS A CA 1
ATOM 811 C C . LYS A 1 98 ? -16.107 1.467 10.780 1.00 95.25 98 LYS A C 1
ATOM 813 O O . LYS A 1 98 ? -16.231 0.600 11.647 1.00 95.25 98 LYS A O 1
ATOM 818 N N . TYR A 1 99 ? -15.351 1.309 9.692 1.00 95.88 99 TYR A N 1
ATOM 819 C CA . TYR A 1 99 ? -14.554 0.122 9.376 1.00 95.88 99 TYR A CA 1
ATOM 820 C C . TYR A 1 99 ? -13.109 0.210 9.874 1.00 95.88 99 TYR A C 1
ATOM 822 O O . TYR A 1 99 ? -12.379 -0.772 9.764 1.00 95.88 99 TYR A O 1
ATOM 830 N N . LEU A 1 100 ? -12.691 1.360 10.406 1.00 96.81 100 LEU A N 1
ATOM 831 C CA . LEU A 1 100 ? -11.352 1.571 10.943 1.00 96.81 100 LEU A CA 1
ATOM 832 C C . LEU A 1 100 ? -11.411 1.781 12.457 1.00 96.81 100 LEU A C 1
ATOM 834 O O . LEU A 1 100 ? -12.423 2.222 13.003 1.00 96.81 100 LEU A O 1
ATOM 838 N N . PHE A 1 101 ? -10.315 1.477 13.135 1.00 96.50 101 PHE A N 1
ATOM 839 C CA . PHE A 1 101 ? -10.081 1.877 14.516 1.00 96.50 101 PHE A CA 1
ATOM 840 C C . PHE A 1 101 ? -8.697 2.511 14.631 1.00 96.50 101 PHE A C 1
ATOM 842 O O . PHE A 1 101 ? -7.812 2.250 13.812 1.00 96.50 101 PHE A O 1
ATOM 849 N N . CYS A 1 102 ? -8.523 3.363 15.637 1.00 97.00 102 CYS A N 1
ATOM 850 C CA . CYS A 1 102 ? -7.219 3.918 15.955 1.00 97.00 102 CYS A CA 1
ATOM 851 C C . CYS A 1 102 ? -6.458 2.937 16.841 1.00 97.00 102 CYS A C 1
ATOM 853 O O . CYS A 1 102 ? -6.863 2.696 17.977 1.00 97.00 102 CYS A O 1
ATOM 855 N N . ASP A 1 103 ? -5.374 2.374 16.319 1.00 96.44 103 ASP A N 1
ATOM 856 C CA . ASP A 1 103 ? -4.442 1.572 17.095 1.00 96.44 103 ASP A CA 1
ATOM 857 C C . ASP A 1 103 ? -3.566 2.503 17.932 1.00 96.44 103 ASP A C 1
ATOM 859 O O . ASP A 1 103 ? -2.748 3.254 17.399 1.00 96.44 103 ASP A O 1
ATOM 863 N N . LEU A 1 104 ? -3.765 2.469 19.249 1.00 95.88 104 LEU A N 1
ATOM 864 C CA . LEU A 1 104 ? -2.995 3.250 20.211 1.00 95.88 104 LEU A CA 1
ATOM 865 C C . LEU A 1 104 ? -1.976 2.386 20.961 1.00 95.88 104 LEU A C 1
ATOM 867 O O . LEU A 1 104 ? -1.156 2.926 21.711 1.00 95.88 104 LEU A O 1
ATOM 871 N N . SER A 1 105 ? -2.042 1.066 20.807 1.00 94.88 105 SER A N 1
ATOM 872 C CA . SER A 1 105 ? -1.281 0.087 21.582 1.00 94.88 105 SER A CA 1
ATOM 873 C C . SER A 1 105 ? 0.149 -0.091 21.094 1.00 94.88 105 SER A C 1
ATOM 875 O O . SER A 1 105 ? 1.000 -0.538 21.861 1.00 94.88 105 SER A O 1
ATOM 877 N N . HIS A 1 106 ? 0.435 0.327 19.864 1.00 91.94 106 HIS A N 1
ATOM 878 C CA . HIS A 1 106 ? 1.771 0.287 19.278 1.00 91.94 106 HIS A CA 1
ATOM 879 C C . HIS A 1 106 ? 2.475 1.658 19.295 1.00 91.94 106 HIS A C 1
ATOM 881 O O . HIS A 1 106 ? 1.909 2.676 19.697 1.00 91.94 106 HIS A O 1
ATOM 887 N N . VAL A 1 107 ? 3.753 1.675 18.885 1.00 85.44 107 VAL A N 1
ATOM 888 C CA . VAL A 1 107 ? 4.685 2.814 19.049 1.00 85.44 107 VAL A CA 1
ATOM 889 C C . VAL A 1 107 ? 4.167 4.113 18.424 1.00 85.44 107 VAL A C 1
ATOM 891 O O . VAL A 1 107 ? 4.357 5.188 18.989 1.00 85.44 107 VAL A O 1
ATOM 894 N N . THR A 1 108 ? 3.504 4.037 17.271 1.00 91.62 108 THR A N 1
ATOM 895 C CA . THR A 1 108 ? 2.935 5.206 16.594 1.00 91.62 108 THR A CA 1
ATOM 896 C C . THR A 1 108 ? 1.446 4.982 16.348 1.00 91.62 108 THR A C 1
ATOM 898 O O . THR A 1 108 ? 1.098 3.998 15.683 1.00 91.62 108 THR A O 1
ATOM 901 N N . PRO A 1 109 ? 0.572 5.880 16.850 1.00 95.38 109 PRO A N 1
ATOM 902 C CA . PRO A 1 109 ? -0.851 5.828 16.560 1.00 95.38 109 PRO A CA 1
ATOM 903 C C . PRO A 1 109 ? -1.122 5.791 15.061 1.00 95.38 109 PRO A C 1
ATOM 905 O O . PRO A 1 109 ? -0.606 6.624 14.313 1.00 95.38 109 PRO A O 1
ATOM 908 N N . HIS A 1 110 ? -1.928 4.833 14.618 1.00 95.06 110 HIS A N 1
ATOM 909 C CA . HIS A 1 110 ? -2.309 4.727 13.215 1.00 95.06 110 HIS A CA 1
ATOM 910 C C . HIS A 1 110 ? -3.687 4.092 13.055 1.00 95.06 110 HIS A C 1
ATOM 912 O O . HIS A 1 110 ? -4.170 3.362 13.917 1.00 95.06 110 HIS A O 1
ATOM 918 N N . CYS A 1 111 ? -4.329 4.375 11.926 1.00 96.19 111 CYS A N 1
ATOM 919 C CA . CYS A 1 111 ? -5.612 3.776 11.600 1.00 96.19 111 CYS A CA 1
ATOM 920 C C . CYS A 1 111 ? -5.425 2.385 10.993 1.00 96.19 111 CYS A C 1
ATOM 922 O O . CYS A 1 111 ? -4.734 2.221 9.980 1.00 96.19 111 CYS A O 1
ATOM 924 N N . ALA A 1 112 ? -6.094 1.404 11.589 1.00 94.94 112 ALA A N 1
ATOM 925 C CA . ALA A 1 112 ? -6.106 0.015 11.157 1.00 94.94 112 ALA A CA 1
ATOM 926 C C . ALA A 1 112 ? -7.534 -0.439 10.828 1.00 94.94 112 ALA A C 1
ATOM 928 O O . ALA A 1 112 ? -8.515 0.118 11.325 1.00 94.94 112 ALA A O 1
ATOM 929 N N . ALA A 1 113 ? -7.656 -1.444 9.960 1.00 95.31 113 ALA A N 1
ATOM 930 C CA . ALA A 1 113 ? -8.946 -2.034 9.624 1.00 95.31 113 ALA A CA 1
ATOM 931 C C . ALA A 1 113 ? -9.482 -2.856 10.797 1.00 95.31 113 ALA A C 1
ATOM 933 O O . ALA A 1 113 ? -8.748 -3.641 11.394 1.00 95.31 113 ALA A O 1
ATOM 934 N N . LYS A 1 114 ? -10.773 -2.704 11.102 1.00 96.94 114 LYS A N 1
ATOM 935 C CA . LYS A 1 114 ? -11.433 -3.507 12.130 1.00 96.94 114 LYS A CA 1
ATOM 936 C C . LYS A 1 114 ? -11.474 -4.982 11.749 1.00 96.94 114 LYS A C 1
ATOM 938 O O . LYS A 1 114 ? -11.677 -5.350 10.591 1.00 96.94 114 LYS A O 1
ATOM 943 N N . VAL A 1 115 ? -11.350 -5.823 12.762 1.00 97.00 115 VAL A N 1
ATOM 944 C CA . VAL A 1 115 ? -11.348 -7.277 12.643 1.00 97.00 115 VAL A CA 1
ATOM 945 C C . VAL A 1 115 ? -12.788 -7.784 12.539 1.00 97.00 115 VAL A C 1
ATOM 947 O O . VAL A 1 115 ? -13.678 -7.343 13.271 1.00 97.00 115 VAL A O 1
ATOM 950 N N . ARG A 1 116 ? -13.037 -8.701 11.599 1.00 96.00 116 ARG A N 1
ATOM 951 C CA . ARG A 1 116 ? -14.344 -9.360 11.447 1.00 96.00 116 ARG A CA 1
ATOM 952 C C . ARG A 1 116 ? -14.614 -10.309 12.617 1.00 96.00 116 ARG A C 1
ATOM 954 O O . ARG A 1 116 ? -13.689 -10.784 13.269 1.00 96.00 116 ARG A O 1
ATOM 961 N N . ILE A 1 117 ? -15.885 -10.627 12.851 1.00 96.94 117 ILE A N 1
ATOM 962 C CA . ILE A 1 117 ? -16.281 -11.646 13.831 1.00 96.94 117 ILE A CA 1
ATOM 963 C C . ILE A 1 117 ? -15.556 -12.971 13.541 1.00 96.94 117 ILE A C 1
ATOM 965 O O . ILE A 1 117 ? -15.442 -13.378 12.386 1.00 96.94 117 ILE A O 1
ATOM 969 N N . GLY A 1 118 ? -15.038 -13.607 14.593 1.00 96.19 118 GLY A N 1
ATOM 970 C CA . GLY A 1 118 ? -14.186 -14.797 14.530 1.00 96.19 118 GLY A CA 1
ATOM 971 C C . GLY A 1 118 ? -12.693 -14.510 14.325 1.00 96.19 118 GLY A C 1
ATOM 972 O O . GLY A 1 118 ? -11.892 -15.432 14.437 1.00 96.19 118 GLY A O 1
ATOM 973 N N . GLY A 1 119 ? -12.301 -13.263 14.045 1.00 96.25 119 GLY A N 1
ATOM 974 C CA . GLY A 1 119 ? -10.897 -12.881 13.880 1.00 96.25 119 GLY A CA 1
ATOM 975 C C . GLY A 1 119 ? -10.171 -12.589 15.198 1.00 96.25 119 GLY A C 1
ATOM 976 O O . GLY A 1 119 ? -10.803 -12.332 16.225 1.00 96.25 119 GLY A O 1
ATOM 977 N N . ASP A 1 120 ? -8.837 -12.608 15.140 1.00 96.44 120 ASP A N 1
ATOM 978 C CA . ASP A 1 120 ? -7.938 -12.327 16.266 1.00 96.44 120 ASP A CA 1
ATOM 979 C C . ASP A 1 120 ? -7.883 -10.822 16.576 1.00 96.44 120 ASP A C 1
ATOM 981 O O . ASP A 1 120 ? -7.613 -10.002 15.699 1.00 96.44 120 ASP A O 1
ATOM 985 N N . CYS A 1 121 ? -8.145 -10.465 17.831 1.00 95.62 121 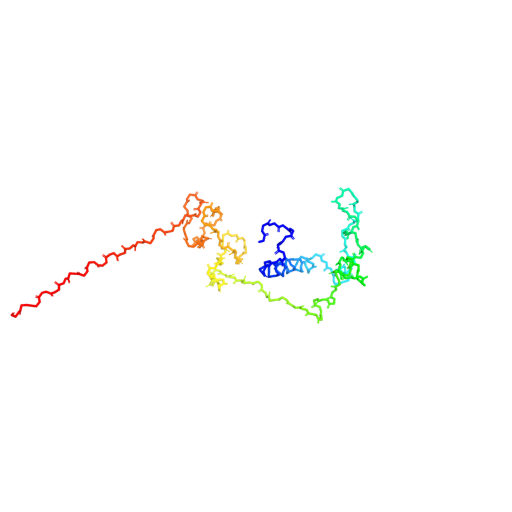CYS A N 1
ATOM 986 C CA . CYS A 1 121 ? -8.094 -9.094 18.343 1.00 95.62 121 CYS A CA 1
ATOM 987 C C . CYS A 1 121 ? -7.060 -8.906 19.466 1.00 95.62 121 CYS A C 1
ATOM 989 O O . CYS A 1 121 ? -7.167 -7.973 20.264 1.00 95.62 121 CYS A O 1
ATOM 991 N N . LYS A 1 122 ? -6.057 -9.784 19.554 1.00 95.38 122 LYS A N 1
ATOM 992 C CA . LYS A 1 122 ? -4.942 -9.675 20.499 1.00 95.38 122 LYS A CA 1
ATOM 993 C C . LYS A 1 122 ? -4.030 -8.484 20.177 1.00 95.38 122 LYS A C 1
ATOM 995 O O . LYS A 1 122 ? -3.877 -8.084 19.030 1.00 95.38 122 LYS A O 1
ATOM 1000 N N . GLY A 1 123 ? -3.359 -7.964 21.207 1.00 93.12 123 GLY A N 1
ATOM 1001 C CA . GLY A 1 123 ? -2.302 -6.950 21.073 1.00 93.12 123 GLY A CA 1
ATOM 1002 C C . GLY A 1 123 ? -2.783 -5.509 21.239 1.00 93.12 123 GLY A C 1
ATOM 1003 O O . GLY A 1 123 ? -1.962 -4.615 21.416 1.00 93.12 123 GLY A O 1
ATOM 1004 N N . PHE A 1 124 ? -4.098 -5.294 21.282 1.00 94.31 124 PHE A N 1
ATOM 1005 C CA . PHE A 1 124 ? -4.714 -3.990 21.518 1.00 94.31 124 PHE A CA 1
ATOM 1006 C C . PHE A 1 124 ? -5.163 -3.885 22.983 1.00 94.31 124 PHE A C 1
ATOM 1008 O O . PHE A 1 124 ? -6.081 -4.573 23.427 1.00 94.31 124 PHE A O 1
ATOM 1015 N N . THR A 1 125 ? -4.442 -3.084 23.761 1.00 92.25 125 THR A N 1
ATOM 1016 C CA . THR A 1 125 ? -4.495 -3.015 25.229 1.00 92.25 125 THR A CA 1
ATOM 1017 C C . THR A 1 125 ? -4.986 -1.672 25.770 1.00 92.25 125 THR A C 1
ATOM 1019 O O . THR A 1 125 ? -5.176 -1.543 26.978 1.00 92.25 125 THR A O 1
ATOM 1022 N N . LYS A 1 126 ? -5.238 -0.674 24.913 1.00 92.06 126 LYS A N 1
ATOM 1023 C CA . LYS A 1 126 ? -5.678 0.672 25.320 1.00 92.06 126 LYS A CA 1
ATOM 1024 C C . LYS A 1 126 ? -7.182 0.901 25.145 1.00 92.06 126 LYS A C 1
ATOM 1026 O O . LYS A 1 126 ? -7.634 2.042 25.110 1.00 92.06 126 LYS A O 1
ATOM 1031 N N . GLY A 1 127 ? -7.964 -0.177 25.076 1.00 87.50 127 GLY A N 1
ATOM 1032 C CA . GLY A 1 127 ? -9.425 -0.114 24.973 1.00 87.50 127 GLY A CA 1
ATOM 1033 C C . GLY A 1 127 ? -9.934 0.193 23.563 1.00 87.50 127 GLY A C 1
ATOM 1034 O O . GLY A 1 127 ? -11.041 0.711 23.405 1.00 87.50 127 GLY A O 1
ATOM 1035 N N . GLU A 1 128 ? -9.139 -0.106 22.537 1.00 92.75 128 GLU A N 1
ATOM 1036 C CA . GLU A 1 128 ? -9.499 0.107 21.140 1.00 92.75 128 GLU A CA 1
ATOM 1037 C C . GLU A 1 128 ? -10.743 -0.695 20.716 1.00 92.75 128 GLU A C 1
ATOM 1039 O O . GLU A 1 128 ? -10.939 -1.853 21.086 1.00 92.75 128 GLU A O 1
ATOM 1044 N N . GLN A 1 129 ? -11.572 -0.102 19.852 1.00 92.12 129 GLN A N 1
ATOM 1045 C CA . GLN A 1 129 ? -12.736 -0.766 19.249 1.00 92.12 129 GLN A CA 1
ATOM 1046 C C . GLN A 1 129 ? -12.323 -1.606 18.029 1.00 92.12 129 GLN A C 1
ATOM 1048 O O . GLN A 1 129 ? -12.702 -1.306 16.896 1.00 92.12 129 GLN A O 1
ATOM 1053 N N . VAL A 1 130 ? -11.519 -2.645 18.273 1.00 96.00 130 VAL A N 1
ATOM 1054 C CA . VAL A 1 130 ? -10.879 -3.483 17.239 1.00 96.00 130 VAL A CA 1
ATOM 1055 C C . VAL A 1 130 ? -11.896 -4.230 16.373 1.00 96.00 130 VAL A C 1
ATOM 1057 O O . VAL A 1 130 ? -11.697 -4.392 15.173 1.00 96.00 130 VAL A O 1
ATOM 1060 N N . CYS A 1 131 ? -12.996 -4.695 16.962 1.00 96.81 131 CYS A N 1
ATOM 1061 C CA . CYS A 1 131 ? -13.949 -5.576 16.294 1.00 96.81 131 CYS A CA 1
ATOM 1062 C C . CYS A 1 131 ? -15.022 -4.798 15.526 1.00 96.81 131 CYS A C 1
ATOM 1064 O O . CYS A 1 131 ? -15.637 -3.863 16.043 1.00 96.81 131 CYS A O 1
ATOM 1066 N N . TYR A 1 132 ? -15.298 -5.211 14.290 1.00 96.62 132 TYR A N 1
ATOM 1067 C CA . TYR A 1 132 ? -16.424 -4.691 13.521 1.00 96.62 132 TYR A CA 1
ATOM 1068 C C . TYR A 1 132 ? -17.731 -5.336 14.009 1.00 96.62 132 TYR A C 1
ATOM 1070 O O . TYR A 1 132 ? -17.870 -6.555 13.940 1.00 96.62 132 TYR A O 1
ATOM 1078 N N . ASN A 1 133 ? -18.675 -4.522 14.502 1.00 94.56 133 ASN A N 1
ATOM 1079 C CA . ASN A 1 133 ? -19.962 -4.955 15.076 1.00 94.56 133 ASN A CA 1
ATOM 1080 C C . ASN A 1 133 ? -19.829 -6.009 16.197 1.00 94.56 133 ASN A C 1
ATOM 1082 O O . ASN A 1 133 ? -20.633 -6.936 16.307 1.00 94.56 133 ASN A O 1
ATOM 1086 N N . GLY A 1 134 ? -18.794 -5.892 17.029 1.00 94.25 134 GLY A N 1
ATOM 1087 C CA . GLY A 1 134 ? -18.492 -6.885 18.052 1.00 94.25 134 GLY A CA 1
ATOM 1088 C C . GLY A 1 134 ? -17.591 -6.359 19.160 1.00 94.25 134 GLY A C 1
ATOM 1089 O O . GLY A 1 134 ? -17.203 -5.193 19.171 1.00 94.25 134 GLY A O 1
ATOM 1090 N N . LYS A 1 135 ? -17.226 -7.248 20.083 1.00 95.00 135 LYS A N 1
ATOM 1091 C CA . LYS A 1 135 ? -16.253 -6.985 21.150 1.00 95.00 135 LYS A CA 1
ATOM 1092 C C . LYS A 1 135 ? -15.154 -8.035 21.139 1.00 95.00 135 LYS A C 1
ATOM 1094 O O . LYS A 1 135 ? -15.390 -9.181 20.764 1.00 95.00 135 LYS A O 1
ATOM 1099 N N . CYS A 1 136 ? -13.964 -7.641 21.579 1.00 95.31 136 CYS A N 1
ATOM 1100 C CA . CYS A 1 136 ? -12.864 -8.573 21.762 1.00 95.31 136 CYS A CA 1
ATOM 1101 C C . CYS A 1 136 ? -13.080 -9.369 23.054 1.00 95.31 136 CYS A C 1
ATOM 1103 O O . CYS A 1 136 ? -13.056 -8.799 24.145 1.00 95.31 136 CYS A O 1
ATOM 1105 N N . VAL A 1 137 ? -13.314 -10.676 22.944 1.00 94.88 137 VAL A N 1
ATOM 1106 C CA . VAL A 1 137 ? -13.520 -11.581 24.082 1.00 94.88 137 VAL A CA 1
ATOM 1107 C C . VAL A 1 137 ? -12.569 -12.757 23.935 1.00 94.88 137 VAL A C 1
ATOM 1109 O O . VAL A 1 137 ? -12.598 -13.462 22.933 1.00 94.88 137 VAL A O 1
ATOM 1112 N N . LYS A 1 138 ? -11.705 -12.968 24.937 1.00 94.38 138 LYS A N 1
ATOM 1113 C CA . LYS A 1 138 ? -10.667 -14.017 24.911 1.00 94.38 138 LYS A CA 1
ATOM 1114 C C . LYS A 1 138 ? -9.834 -13.992 23.613 1.00 94.38 138 LYS A C 1
ATOM 1116 O O . LYS A 1 138 ? -9.582 -15.034 23.021 1.00 94.38 138 LYS A O 1
ATOM 1121 N N . ASN A 1 139 ? -9.405 -12.797 23.194 1.00 95.56 139 ASN A N 1
ATOM 1122 C CA . ASN A 1 139 ? -8.638 -12.536 21.965 1.00 95.56 139 ASN A CA 1
ATOM 1123 C C . ASN A 1 139 ? -9.375 -12.806 20.643 1.00 95.56 139 ASN A C 1
ATOM 1125 O O . ASN A 1 139 ? -8.746 -12.767 19.592 1.00 95.56 139 ASN A O 1
ATOM 1129 N N . VAL A 1 140 ? -10.691 -13.032 20.658 1.00 96.81 140 VAL A N 1
ATOM 1130 C CA . VAL A 1 140 ? -11.482 -13.235 19.438 1.00 96.81 140 VAL A CA 1
ATOM 1131 C C . VAL A 1 140 ? -12.618 -12.221 19.367 1.00 96.81 140 VAL A C 1
ATOM 1133 O O . VAL A 1 140 ? -13.284 -11.938 20.365 1.00 96.81 140 VAL A O 1
ATOM 1136 N N . CYS A 1 141 ? -12.861 -11.667 18.182 1.00 97.31 141 CYS A N 1
ATOM 1137 C CA . CYS A 1 141 ? -14.008 -10.800 17.952 1.00 97.31 141 CYS A CA 1
ATOM 1138 C C . CYS A 1 141 ? -15.313 -11.599 17.966 1.00 97.31 141 CYS A C 1
ATOM 1140 O O . CYS A 1 141 ? -15.539 -12.440 17.098 1.00 97.31 141 CYS A O 1
ATOM 1142 N N . VAL A 1 142 ? -16.199 -11.302 18.915 1.00 96.62 142 VAL A N 1
ATOM 1143 C CA . VAL A 1 142 ? -17.532 -11.913 19.031 1.00 96.62 142 VAL A CA 1
ATOM 1144 C C . VAL A 1 142 ? -18.623 -10.872 18.790 1.00 96.62 142 VAL A C 1
ATOM 1146 O O . VAL A 1 142 ? -18.462 -9.705 19.155 1.00 96.62 142 VAL A O 1
ATOM 1149 N N . GLY A 1 143 ? -19.723 -11.277 18.149 1.00 93.44 143 GLY A N 1
ATOM 1150 C CA . GLY A 1 143 ? -20.850 -10.385 17.866 1.00 93.44 143 GLY A CA 1
ATOM 1151 C C . GLY A 1 143 ? -21.540 -9.930 19.152 1.00 93.44 143 GLY A C 1
ATOM 1152 O O . GLY A 1 143 ? -21.675 -10.707 20.099 1.00 93.44 143 GLY A O 1
ATOM 1153 N N . GLN A 1 144 ? -21.975 -8.672 19.204 1.00 78.56 144 GLN A N 1
ATOM 1154 C CA . GLN A 1 144 ? -22.855 -8.225 20.282 1.00 78.56 144 GLN A CA 1
ATOM 1155 C C . GLN A 1 144 ? -24.276 -8.712 19.982 1.00 78.56 144 GLN A C 1
ATOM 1157 O O . GLN A 1 144 ? -24.812 -8.394 18.927 1.00 78.56 144 GLN A O 1
ATOM 1162 N N . GLN A 1 145 ? -24.889 -9.473 20.893 1.00 60.62 145 GLN A N 1
ATOM 1163 C CA . GLN A 1 145 ? -26.339 -9.669 20.851 1.00 60.62 145 GLN A CA 1
ATOM 1164 C C . GLN A 1 145 ? -26.995 -8.311 21.123 1.00 60.62 145 GLN A C 1
ATOM 1166 O O . GLN A 1 145 ? -26.670 -7.662 22.123 1.00 60.62 145 GLN A O 1
ATOM 1171 N N . GLU A 1 146 ? -27.874 -7.863 20.228 1.00 54.88 146 GLU A N 1
ATOM 1172 C CA . GLU A 1 146 ? -28.741 -6.721 20.505 1.00 54.88 146 GLU A CA 1
ATOM 1173 C C . GLU A 1 146 ? -29.561 -7.066 21.749 1.00 54.88 146 GLU A C 1
ATOM 1175 O O . GLU A 1 146 ? -30.312 -8.040 21.767 1.00 54.88 146 GLU A O 1
ATOM 1180 N N . LYS A 1 147 ? -29.384 -6.306 22.834 1.00 45.34 147 LYS A N 1
ATOM 1181 C CA . LYS A 1 147 ? -30.362 -6.342 23.916 1.00 45.34 147 LYS A CA 1
ATOM 1182 C C . LYS A 1 147 ? -31.620 -5.691 23.359 1.00 45.34 147 LYS A C 1
ATOM 1184 O O . LYS A 1 147 ? -31.692 -4.467 23.304 1.00 45.34 147 LYS A O 1
ATOM 1189 N N . THR A 1 148 ? -32.586 -6.504 22.947 1.00 41.12 148 THR A N 1
ATOM 1190 C CA . THR A 1 148 ? -33.965 -6.067 22.752 1.00 41.12 148 THR A CA 1
ATOM 1191 C C . THR A 1 148 ? -34.467 -5.589 24.109 1.00 41.12 148 THR A C 1
ATOM 1193 O O . THR A 1 148 ? -34.901 -6.384 24.943 1.00 41.12 148 THR A O 1
ATOM 1196 N N . THR A 1 149 ? -34.339 -4.294 24.390 1.00 42.00 149 THR A N 1
ATOM 1197 C CA . THR A 1 149 ? -35.077 -3.676 25.487 1.00 42.00 149 THR A CA 1
ATOM 1198 C C . THR A 1 149 ? -36.536 -3.736 25.066 1.00 42.00 149 THR A C 1
ATOM 1200 O O . THR A 1 149 ? -36.994 -2.930 24.264 1.00 42.00 149 THR A O 1
ATOM 1203 N N . THR A 1 150 ? -37.234 -4.776 25.515 1.00 39.91 150 THR A N 1
ATOM 1204 C CA . THR A 1 150 ? -38.685 -4.861 25.382 1.00 39.91 150 THR A CA 1
ATOM 1205 C C . THR A 1 150 ? -39.227 -3.843 26.370 1.00 39.91 150 THR A C 1
ATOM 1207 O O . THR A 1 150 ? -39.287 -4.112 27.566 1.00 39.91 150 THR A O 1
ATOM 1210 N N . THR A 1 151 ? -39.498 -2.630 25.897 1.00 42.25 151 THR A N 1
ATOM 1211 C CA . THR A 1 151 ? -40.305 -1.672 26.643 1.00 42.25 151 THR A CA 1
ATOM 1212 C C . THR A 1 151 ? -41.703 -2.277 26.699 1.00 42.25 151 THR A C 1
ATOM 1214 O O . THR A 1 151 ? -42.409 -2.313 25.696 1.00 42.25 151 THR A O 1
ATOM 1217 N N . THR A 1 152 ? -42.068 -2.863 27.835 1.00 42.94 152 THR A N 1
ATOM 1218 C CA . THR A 1 152 ? -43.466 -3.150 28.154 1.00 42.94 152 THR A CA 1
ATOM 1219 C C . THR A 1 152 ? -44.159 -1.808 28.337 1.00 42.94 152 THR A C 1
ATOM 1221 O O . THR A 1 152 ? -44.026 -1.190 29.390 1.00 42.94 152 THR A O 1
ATOM 1224 N N . GLU A 1 153 ? -44.825 -1.325 27.291 1.00 45.62 153 GLU A N 1
ATOM 1225 C CA . GLU A 1 153 ? -45.876 -0.322 27.436 1.00 45.62 153 GLU A CA 1
ATOM 1226 C C . GLU A 1 153 ? -47.080 -1.028 28.078 1.00 45.62 153 GLU A C 1
ATOM 1228 O O . GLU A 1 153 ? -47.681 -1.922 27.478 1.00 45.62 153 GLU A O 1
ATOM 1233 N N . GLU A 1 154 ? -47.371 -0.694 29.337 1.00 46.59 154 GLU A N 1
ATOM 1234 C CA . GLU A 1 154 ? -48.665 -0.990 29.958 1.00 46.59 154 GLU A CA 1
ATOM 1235 C C . GLU A 1 154 ? -49.730 -0.102 29.292 1.00 46.59 154 GLU A C 1
ATOM 1237 O O . GLU A 1 154 ? -49.502 1.102 29.156 1.00 46.59 154 GLU A O 1
ATOM 1242 N N . PRO A 1 155 ? -50.874 -0.653 28.852 1.00 48.12 155 PRO A N 1
ATOM 1243 C CA . PRO A 1 155 ? -51.964 0.163 28.346 1.00 48.12 155 PRO A CA 1
ATOM 1244 C C . PRO A 1 155 ? -52.672 0.856 29.516 1.00 48.12 155 PRO A C 1
ATOM 1246 O O . PRO A 1 155 ? -53.180 0.192 30.420 1.00 48.12 155 PRO A O 1
ATOM 1249 N N . ASP A 1 156 ? -52.708 2.187 29.469 1.00 47.06 156 ASP A N 1
ATOM 1250 C CA . ASP A 1 156 ? -53.566 3.020 30.311 1.00 47.06 156 ASP A CA 1
ATOM 1251 C C . ASP A 1 156 ? -55.030 2.728 29.938 1.00 47.06 156 ASP A C 1
ATOM 1253 O O . ASP A 1 156 ? -55.422 2.852 28.774 1.00 47.06 156 ASP A O 1
ATOM 1257 N N . TYR A 1 157 ? -55.822 2.266 30.905 1.00 50.16 157 TYR A N 1
ATOM 1258 C CA . TYR A 1 157 ? -57.256 2.031 30.742 1.00 50.16 157 TYR A CA 1
ATOM 1259 C C . TYR A 1 157 ? -57.980 3.282 31.255 1.00 50.16 157 TYR A C 1
ATOM 1261 O O . TYR A 1 157 ? -58.050 3.499 32.463 1.00 50.16 157 TYR A O 1
ATOM 1269 N N . GLU A 1 158 ? -58.469 4.125 30.344 1.00 52.78 158 GLU A N 1
ATOM 1270 C CA . GLU A 1 158 ? -59.397 5.208 30.685 1.00 52.78 158 GLU A CA 1
ATOM 1271 C C . GLU A 1 158 ? -60.782 4.597 30.963 1.00 52.78 158 GLU A C 1
ATOM 1273 O O . GLU A 1 158 ? -61.378 3.958 30.094 1.00 52.78 158 GLU A O 1
ATOM 1278 N N . ASP A 1 159 ? -61.252 4.754 32.202 1.00 53.19 159 ASP A N 1
ATOM 1279 C CA . ASP A 1 159 ? -62.638 4.514 32.609 1.00 53.19 159 ASP A CA 1
ATOM 1280 C C . ASP A 1 159 ? -63.531 5.650 32.076 1.00 53.19 159 ASP A C 1
ATOM 1282 O O . ASP A 1 159 ? -63.340 6.804 32.463 1.00 53.19 159 ASP A O 1
ATOM 1286 N N . ASP A 1 160 ? -64.527 5.302 31.255 1.00 50.88 160 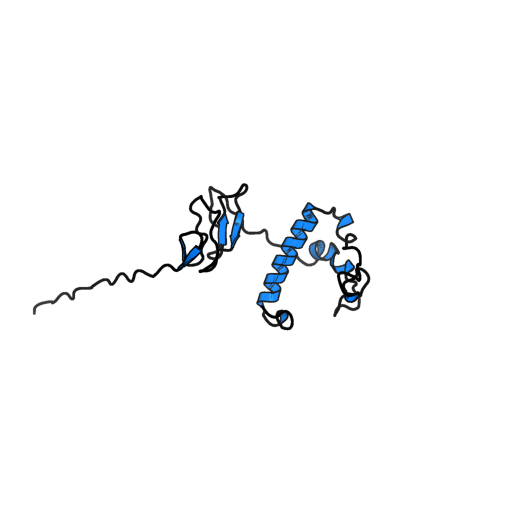ASP A N 1
ATOM 1287 C CA . ASP A 1 160 ? -65.766 6.066 31.017 1.00 50.88 160 ASP A CA 1
ATOM 1288 C C . ASP A 1 160 ? -66.964 5.101 30.902 1.00 50.88 160 ASP A C 1
ATOM 1290 O O . ASP A 1 160 ? -66.895 4.133 30.102 1.00 50.88 160 ASP A O 1
#

Radius of gyration: 24.6 Å; chains: 1; bounding box: 82×34×59 Å

InterPro domains:
  IPR002227 Tyrosinase copper-binding domain [PF00264] (1-29)
  IPR002227 Tyrosinase copper-binding domain [PS00498] (10-21)
  IPR008922 Di-copper centre-containing domain superfamily [G3DSA:1.10.1280.10] (1-93)
  IPR008922 Di-copper centre-containing domain superfamily [SSF48056] (1-101)
  IPR050316 Tyrosinase and Hemocyanin [PTHR11474] (1-111)